Protein AF-A0A0G1SLY5-F1 (afdb_monomer)

Radius of gyration: 28.54 Å; Cα contacts (8 Å, |Δi|>4): 23; chains: 1; bounding box: 78×35×71 Å

pLDDT: mean 77.92, std 11.45, range [50.19, 93.62]

Secondary structure (DSSP, 8-state):
---HHHHHHHHHHHHHHHHHHHHT--HHHHHHHHHHHHHHHHHHHHHHHHHHHHHHHHHHHHHHHTTT-HHHHHHHHHHHHHHHHHHHHHHHHHHHHHHHHHHTT-----TT--PPPPPPPP-

Mean predicted aligned error: 15.25 Å

Sequence (123 aa):
MPKCYKLKFLLILVSGYAPLIVLAQDFSYYAKFLDGLYKVLNPLVAVLIGFALIFFIWQIVRYLGAADNEEQRKEAGKFMLWGLVFIFVMAGVWGLVSLIAGTLGISTGETGRSYPEVPEIPS

Solvent-accessible surface area (backbone atoms only — not comparable to full-atom values): 7256 Å² total; per-residue (Å²): 134,91,61,71,63,61,59,55,53,51,51,54,52,51,66,69,50,45,63,62,57,58,70,69,60,64,58,63,61,55,51,52,52,50,51,56,50,48,67,58,47,53,60,51,52,56,50,51,53,53,53,49,52,55,51,46,54,51,48,51,52,52,32,63,72,21,69,89,37,74,68,51,34,55,54,28,51,53,50,47,53,53,48,51,51,53,53,50,50,58,52,45,52,54,52,50,51,51,52,53,24,59,75,70,72,43,80,75,74,69,86,81,76,79,71,80,82,76,81,82,75,86,129

Structure (mmCIF, N/CA/C/O backbone):
data_AF-A0A0G1SLY5-F1
#
_entry.id   AF-A0A0G1SLY5-F1
#
loop_
_atom_site.group_PDB
_atom_site.id
_atom_site.type_symbol
_atom_site.label_atom_id
_atom_site.label_alt_id
_atom_site.label_comp_id
_atom_site.label_asym_id
_atom_site.label_entity_id
_atom_site.label_seq_id
_atom_site.pdbx_PDB_ins_code
_atom_site.Cartn_x
_atom_site.Cartn_y
_atom_site.Cartn_z
_atom_site.occupancy
_atom_site.B_iso_or_equiv
_atom_site.auth_seq_id
_atom_site.auth_comp_id
_atom_site.auth_asym_id
_atom_site.auth_atom_id
_atom_site.pdbx_PDB_model_num
ATOM 1 N N . MET A 1 1 ? 52.092 22.937 -28.109 1.00 53.59 1 MET A N 1
ATOM 2 C CA . MET A 1 1 ? 51.636 21.838 -28.992 1.00 53.59 1 MET A CA 1
ATOM 3 C C . MET A 1 1 ? 51.742 20.498 -28.245 1.00 53.59 1 MET A C 1
ATOM 5 O O . MET A 1 1 ? 52.801 19.874 -28.284 1.00 53.59 1 MET A O 1
ATOM 9 N N . PRO A 1 2 ? 50.718 20.078 -27.470 1.00 51.81 2 PRO A N 1
ATOM 10 C CA . PRO A 1 2 ? 50.789 18.871 -26.641 1.00 51.81 2 PRO A CA 1
ATOM 11 C C . PRO A 1 2 ? 50.656 17.588 -27.483 1.00 51.81 2 PRO A C 1
ATOM 13 O O . PRO A 1 2 ? 49.575 17.074 -27.729 1.00 51.81 2 PRO A O 1
ATOM 16 N N . LYS A 1 3 ? 51.813 17.111 -27.948 1.00 60.12 3 LYS A N 1
ATOM 17 C CA . LYS A 1 3 ? 52.200 15.726 -28.270 1.00 60.12 3 LYS A CA 1
ATOM 18 C C . LYS A 1 3 ? 51.062 14.700 -28.483 1.00 60.12 3 LYS A C 1
ATOM 20 O O . LYS A 1 3 ? 50.624 14.011 -27.561 1.00 60.12 3 LYS A O 1
ATOM 25 N N . CYS A 1 4 ? 50.734 14.492 -29.761 1.00 57.62 4 CYS A N 1
ATOM 26 C CA . CYS A 1 4 ? 49.745 13.542 -30.290 1.00 57.62 4 CYS A CA 1
ATOM 27 C C . CYS A 1 4 ? 49.974 12.058 -29.925 1.00 57.62 4 CYS A C 1
ATOM 29 O O . CYS A 1 4 ? 49.076 11.240 -30.112 1.00 57.62 4 CYS A O 1
ATOM 31 N N . TYR A 1 5 ? 51.142 11.680 -29.394 1.00 65.56 5 TYR A N 1
ATOM 32 C CA . TYR A 1 5 ? 51.411 10.296 -28.983 1.00 65.56 5 TYR A CA 1
ATOM 33 C C . TYR A 1 5 ? 50.759 9.931 -27.643 1.00 65.56 5 TYR A C 1
ATOM 35 O O . TYR A 1 5 ? 50.353 8.786 -27.470 1.00 65.56 5 TYR A O 1
ATOM 43 N N . LYS A 1 6 ? 50.589 10.889 -26.713 1.00 59.22 6 LYS A N 1
ATOM 44 C CA . LYS A 1 6 ? 49.872 10.640 -25.449 1.00 59.22 6 LYS A CA 1
ATOM 45 C C . LYS A 1 6 ? 48.394 10.340 -25.696 1.00 59.22 6 LYS A C 1
ATOM 47 O O . LYS A 1 6 ? 47.826 9.506 -25.005 1.00 59.22 6 LYS A O 1
ATOM 52 N N . LEU A 1 7 ? 47.801 10.980 -26.705 1.00 66.44 7 LEU A N 1
ATOM 53 C CA . LEU A 1 7 ? 46.401 10.789 -27.078 1.00 66.44 7 LEU A CA 1
ATOM 54 C C . LEU A 1 7 ? 46.169 9.431 -27.762 1.00 66.44 7 LEU A C 1
ATOM 56 O O . LEU A 1 7 ? 45.225 8.727 -27.417 1.00 66.44 7 LEU A O 1
ATOM 60 N N . LYS A 1 8 ? 47.073 9.016 -28.665 1.00 60.97 8 LYS A N 1
ATOM 61 C CA . LYS A 1 8 ? 47.035 7.673 -29.277 1.00 60.97 8 LYS A CA 1
ATOM 62 C C . LYS A 1 8 ? 47.285 6.557 -28.250 1.00 60.97 8 LYS A C 1
ATOM 64 O O . LYS A 1 8 ? 46.626 5.528 -28.308 1.00 60.97 8 LYS A O 1
ATOM 69 N N . PHE A 1 9 ? 48.174 6.775 -27.278 1.00 62.97 9 PHE A N 1
ATOM 70 C CA . PHE A 1 9 ? 48.438 5.828 -26.186 1.00 62.97 9 PHE A CA 1
ATOM 71 C C . PHE A 1 9 ? 47.250 5.695 -25.215 1.00 62.97 9 PHE A C 1
ATOM 73 O O . PHE A 1 9 ? 46.941 4.597 -24.757 1.00 62.97 9 PHE A O 1
ATOM 80 N N . LEU A 1 10 ? 46.535 6.795 -24.953 1.00 63.28 10 LEU A N 1
ATOM 81 C CA . LEU A 1 10 ? 45.337 6.804 -24.109 1.00 63.28 10 LEU A CA 1
ATOM 82 C C . LEU A 1 10 ? 44.145 6.103 -24.787 1.00 63.28 10 LEU A C 1
ATOM 84 O O . LEU A 1 10 ? 43.401 5.394 -24.116 1.00 63.28 10 LEU A O 1
ATOM 88 N N . LEU A 1 11 ? 44.013 6.208 -26.115 1.00 66.88 11 LEU A N 1
ATOM 89 C CA . LEU A 1 11 ? 42.999 5.473 -26.887 1.00 66.88 11 LEU A CA 1
ATOM 90 C C . LEU A 1 11 ? 43.243 3.952 -26.926 1.00 66.88 11 LEU A C 1
ATOM 92 O O . LEU A 1 11 ? 42.287 3.183 -26.859 1.00 66.88 11 LEU A O 1
ATOM 96 N N . ILE A 1 12 ? 44.504 3.508 -26.982 1.00 66.81 12 ILE A N 1
ATOM 97 C CA . ILE A 1 12 ? 44.857 2.074 -26.978 1.00 66.81 12 ILE A CA 1
ATOM 98 C C . ILE A 1 12 ? 44.587 1.435 -25.606 1.00 66.81 12 ILE A C 1
ATOM 100 O O . ILE A 1 12 ? 44.079 0.317 -25.550 1.00 66.81 12 ILE A O 1
ATOM 104 N N . LEU A 1 13 ? 44.842 2.154 -24.503 1.00 65.69 13 LEU A N 1
ATOM 105 C CA . LEU A 1 13 ? 44.466 1.694 -23.159 1.00 65.69 13 LEU A CA 1
ATOM 106 C C . LEU A 1 13 ? 42.944 1.542 -23.038 1.00 65.69 13 LEU A C 1
ATOM 108 O O . LEU A 1 13 ? 42.468 0.486 -22.635 1.00 65.69 13 LEU A O 1
ATOM 112 N N . VAL A 1 14 ? 42.165 2.542 -23.459 1.00 66.56 14 VAL A N 1
ATOM 113 C CA . VAL A 1 14 ? 40.692 2.492 -23.388 1.00 66.56 14 VAL A CA 1
ATOM 114 C C . VAL A 1 14 ? 40.111 1.306 -24.170 1.00 66.56 14 VAL A C 1
ATOM 116 O O . VAL A 1 14 ? 39.218 0.628 -23.666 1.00 66.56 14 VAL A O 1
ATOM 119 N N . SER A 1 15 ? 40.648 0.990 -25.353 1.00 66.56 15 SER A N 1
ATOM 120 C CA . SER A 1 15 ? 40.173 -0.149 -26.154 1.00 66.56 15 SER A CA 1
ATOM 121 C C . SER A 1 15 ? 40.501 -1.515 -25.536 1.00 66.56 15 SE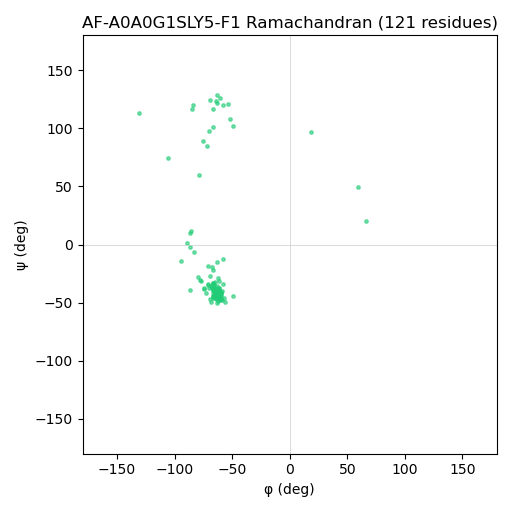R A C 1
ATOM 123 O O . SER A 1 15 ? 39.779 -2.476 -25.788 1.00 66.56 15 SER A O 1
ATOM 125 N N . GLY A 1 16 ? 41.567 -1.613 -24.733 1.00 69.19 16 GLY A N 1
ATOM 126 C CA . GLY A 1 16 ? 41.949 -2.842 -24.029 1.00 69.19 16 GLY A CA 1
ATOM 127 C C . GLY A 1 16 ? 41.141 -3.100 -22.752 1.00 69.19 16 GLY A C 1
ATOM 128 O O . GLY A 1 16 ? 40.926 -4.255 -22.394 1.00 69.19 16 GLY A O 1
ATOM 129 N N . TYR A 1 17 ? 40.648 -2.043 -22.093 1.00 64.00 17 TYR A N 1
ATOM 130 C CA . TYR A 1 17 ? 39.814 -2.143 -20.883 1.00 64.00 17 TYR A CA 1
ATOM 131 C C . TYR A 1 17 ? 38.302 -2.111 -21.161 1.00 64.00 17 TYR A C 1
ATOM 133 O O . TYR A 1 17 ? 37.518 -2.493 -20.292 1.00 64.00 17 TYR A O 1
ATOM 141 N N . ALA A 1 18 ? 37.878 -1.723 -22.368 1.00 66.38 18 ALA A N 1
ATOM 142 C CA . ALA A 1 18 ? 36.485 -1.796 -22.812 1.00 66.38 18 ALA A CA 1
ATOM 143 C C . ALA A 1 18 ? 35.805 -3.166 -22.568 1.00 66.38 18 ALA A C 1
ATOM 145 O O . ALA A 1 18 ? 34.692 -3.166 -22.037 1.00 66.38 18 ALA A O 1
ATOM 146 N N . PRO A 1 19 ? 36.429 -4.332 -22.851 1.00 69.44 19 PRO A N 1
ATOM 147 C CA . PRO A 1 19 ? 35.771 -5.618 -22.614 1.00 69.44 19 PRO A CA 1
ATOM 148 C C . PRO A 1 19 ? 35.532 -5.927 -21.127 1.00 69.44 19 PRO A C 1
ATOM 150 O O . PRO A 1 19 ? 34.628 -6.698 -20.822 1.00 69.44 19 PRO A O 1
ATOM 153 N N . LEU A 1 20 ? 36.270 -5.308 -20.193 1.00 65.75 20 LEU A N 1
ATOM 154 C CA . LEU A 1 20 ? 36.034 -5.477 -18.751 1.00 65.75 20 LEU A CA 1
ATOM 155 C C . LEU A 1 20 ? 34.823 -4.675 -18.259 1.00 65.75 20 LEU A C 1
ATOM 157 O O . LEU A 1 20 ? 34.123 -5.124 -17.356 1.00 65.75 20 LEU A O 1
ATOM 161 N N . ILE A 1 21 ? 34.539 -3.524 -18.874 1.00 64.19 21 ILE A N 1
ATOM 162 C CA . ILE A 1 21 ? 33.320 -2.755 -18.587 1.00 64.19 21 ILE A CA 1
ATOM 163 C C . ILE A 1 21 ? 32.112 -3.457 -19.216 1.00 64.19 21 ILE A C 1
ATOM 165 O O . ILE A 1 21 ? 31.074 -3.536 -18.570 1.00 64.19 21 ILE A O 1
ATOM 169 N N . VAL A 1 22 ? 32.267 -4.039 -20.415 1.00 70.38 22 VAL A N 1
ATOM 170 C CA . VAL A 1 22 ? 31.222 -4.822 -21.102 1.00 70.38 22 VAL A CA 1
ATOM 171 C C . VAL A 1 22 ? 30.866 -6.110 -20.350 1.00 70.38 22 VAL A C 1
ATOM 173 O O . VAL A 1 22 ? 29.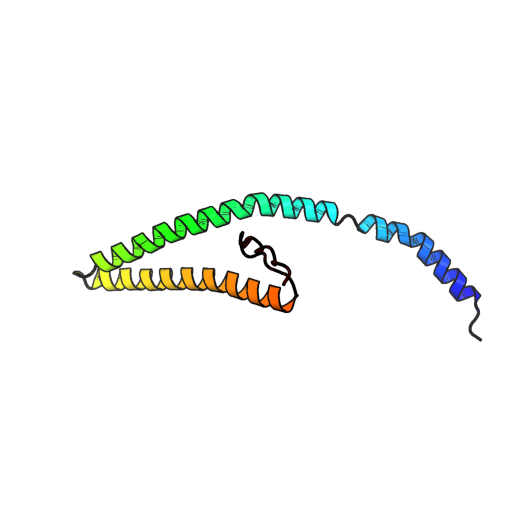691 -6.450 -20.251 1.00 70.38 22 VAL A O 1
ATOM 176 N N . LEU A 1 23 ? 31.839 -6.793 -19.735 1.00 61.66 23 LEU A N 1
ATOM 177 C CA . LEU A 1 23 ? 31.568 -7.976 -18.904 1.00 61.66 23 LEU A CA 1
ATOM 178 C C . LEU A 1 23 ? 30.808 -7.664 -17.601 1.00 61.66 23 LEU A C 1
ATOM 180 O O . LEU A 1 23 ? 30.206 -8.566 -17.027 1.00 61.66 23 LEU A O 1
ATOM 184 N N . ALA A 1 24 ? 30.799 -6.410 -17.138 1.00 55.81 24 ALA A N 1
ATOM 185 C CA . ALA A 1 24 ? 30.001 -5.978 -15.987 1.00 55.81 24 ALA A CA 1
ATOM 186 C C . ALA A 1 24 ? 28.557 -5.573 -16.364 1.00 55.81 24 ALA A C 1
ATOM 188 O O . ALA A 1 24 ? 27.771 -5.224 -15.484 1.00 55.81 24 ALA A O 1
ATOM 189 N N . GLN A 1 25 ? 28.188 -5.609 -17.653 1.00 58.34 25 GLN A N 1
ATOM 190 C CA . GLN A 1 25 ? 26.892 -5.124 -18.150 1.00 58.34 25 GLN A CA 1
ATOM 191 C C . GLN A 1 25 ? 25.753 -6.143 -18.083 1.00 58.34 25 GLN A C 1
ATOM 193 O O . GLN A 1 25 ? 24.692 -5.877 -18.651 1.00 58.34 25 GLN A O 1
ATOM 198 N N . ASP A 1 26 ? 25.901 -7.278 -17.396 1.00 66.06 26 ASP A N 1
ATOM 199 C CA . ASP A 1 26 ? 24.809 -8.254 -17.321 1.00 66.06 26 ASP A CA 1
ATOM 200 C C . ASP A 1 26 ? 23.720 -7.849 -16.302 1.00 66.06 26 ASP A C 1
ATOM 202 O O . ASP A 1 26 ? 23.394 -8.538 -15.336 1.00 66.06 26 ASP A O 1
ATOM 206 N N . PHE A 1 27 ? 23.117 -6.683 -16.546 1.00 66.19 27 PHE A N 1
ATOM 207 C CA . PHE A 1 27 ? 21.894 -6.197 -15.906 1.00 66.19 27 PHE A CA 1
ATOM 208 C C . PHE A 1 27 ? 20.689 -7.099 -16.223 1.00 66.19 27 PHE A C 1
ATOM 210 O O . PHE A 1 27 ? 19.664 -7.014 -15.546 1.00 66.19 27 PHE A O 1
ATOM 217 N N . SER A 1 28 ? 20.802 -7.977 -17.232 1.00 75.19 28 SER A N 1
ATOM 218 C CA . SER A 1 28 ? 19.749 -8.920 -17.618 1.00 75.19 28 SER A CA 1
ATOM 219 C C . SER A 1 28 ? 19.473 -9.930 -16.508 1.00 75.19 28 SER A C 1
ATOM 221 O O . SER A 1 28 ? 18.313 -10.235 -16.235 1.00 75.19 28 SER A O 1
ATOM 223 N N . TYR A 1 29 ? 20.512 -10.416 -15.822 1.00 78.81 29 TYR A N 1
ATOM 224 C CA . TYR A 1 29 ? 20.338 -11.362 -14.720 1.00 78.81 29 TYR A CA 1
ATOM 225 C C . TYR A 1 29 ? 19.595 -10.734 -13.530 1.00 78.81 29 TYR A C 1
ATOM 227 O O . TYR A 1 29 ? 18.657 -11.326 -12.994 1.00 78.81 29 TYR A O 1
ATOM 235 N N . TYR A 1 30 ? 19.945 -9.497 -13.167 1.00 79.00 30 TYR A N 1
ATOM 236 C CA . TYR A 1 30 ? 19.259 -8.757 -12.106 1.00 79.00 30 TYR A CA 1
ATOM 237 C C . TYR A 1 30 ? 17.814 -8.409 -12.489 1.00 79.00 30 TYR A C 1
ATOM 239 O O . TYR A 1 30 ? 16.900 -8.602 -11.690 1.00 79.00 30 TYR A O 1
ATOM 247 N N . ALA A 1 31 ? 17.580 -7.985 -13.735 1.00 82.50 31 ALA A N 1
ATOM 248 C CA . ALA A 1 31 ? 16.237 -7.720 -14.243 1.00 82.50 31 ALA A CA 1
ATOM 249 C C . ALA A 1 31 ? 15.352 -8.978 -14.232 1.00 82.50 31 ALA A C 1
ATOM 251 O O . ALA A 1 31 ? 14.194 -8.902 -13.835 1.00 82.50 31 ALA A O 1
ATOM 252 N N . LYS A 1 32 ? 15.895 -10.150 -14.593 1.00 81.94 32 LYS A N 1
ATOM 253 C CA . LYS A 1 32 ? 15.171 -11.434 -14.524 1.00 81.94 32 LYS A CA 1
ATOM 254 C C . LYS A 1 32 ? 14.858 -11.854 -13.090 1.00 81.94 32 LYS A C 1
ATOM 256 O O . LYS A 1 32 ? 13.780 -12.385 -12.836 1.00 81.94 32 LYS A O 1
ATOM 261 N N . PHE A 1 33 ? 15.770 -11.603 -12.153 1.00 83.50 33 PHE A N 1
ATOM 262 C CA . PHE A 1 33 ? 15.527 -11.856 -10.734 1.00 83.50 33 PHE A CA 1
ATOM 263 C C . PHE A 1 33 ? 14.423 -10.944 -10.176 1.00 83.50 33 PHE A C 1
ATOM 265 O O . PHE A 1 33 ? 13.509 -11.423 -9.506 1.00 83.50 33 PHE A O 1
ATOM 272 N N . LEU A 1 34 ? 14.462 -9.648 -10.503 1.00 85.50 34 LEU A N 1
ATOM 273 C CA . LEU A 1 34 ? 13.427 -8.690 -10.108 1.00 85.50 34 LEU A CA 1
ATOM 274 C C . LEU A 1 34 ? 12.071 -8.982 -10.754 1.00 85.50 34 LEU A C 1
ATOM 276 O O . LEU A 1 34 ? 11.055 -8.877 -10.077 1.00 85.50 34 LEU A O 1
ATOM 280 N N . ASP A 1 35 ? 12.039 -9.382 -12.024 1.00 85.75 35 ASP A N 1
ATOM 281 C CA . ASP A 1 35 ? 10.811 -9.793 -12.711 1.00 85.75 35 ASP A CA 1
ATOM 282 C C . ASP A 1 35 ? 10.212 -11.061 -12.079 1.00 85.75 35 ASP A C 1
ATOM 284 O O . ASP A 1 35 ? 9.007 -11.131 -11.830 1.00 85.75 35 ASP A O 1
ATOM 288 N N . GLY A 1 36 ? 11.057 -12.034 -11.724 1.00 83.81 36 GLY A N 1
ATOM 289 C CA . GLY A 1 36 ? 10.642 -13.214 -10.964 1.00 83.81 36 GLY A CA 1
ATOM 290 C C . GLY A 1 36 ? 10.046 -12.850 -9.602 1.00 83.81 36 GLY A C 1
ATOM 291 O O . GLY A 1 36 ? 8.984 -13.356 -9.239 1.00 83.81 36 GLY A O 1
ATOM 292 N N . LEU A 1 37 ? 10.679 -11.925 -8.874 1.00 84.88 37 LEU A N 1
ATOM 293 C CA . LEU A 1 37 ? 10.174 -11.433 -7.593 1.00 84.88 37 LEU A CA 1
ATOM 294 C C . LEU A 1 37 ? 8.851 -10.674 -7.761 1.00 84.88 37 LEU A C 1
ATOM 296 O O . LEU A 1 37 ? 7.893 -10.931 -7.035 1.00 84.88 37 LEU A O 1
ATOM 300 N N . TYR A 1 38 ? 8.768 -9.781 -8.745 1.00 84.69 38 TYR A N 1
ATOM 301 C CA . TYR A 1 38 ? 7.571 -8.997 -9.035 1.00 84.69 38 TYR A CA 1
ATOM 302 C C . TYR A 1 38 ? 6.371 -9.894 -9.360 1.00 84.69 38 TYR A C 1
ATOM 304 O O . TYR A 1 38 ? 5.279 -9.674 -8.838 1.00 84.69 38 TYR A O 1
ATOM 312 N N . LYS A 1 39 ? 6.574 -10.963 -10.137 1.00 84.25 39 LYS A N 1
ATOM 313 C CA . LYS A 1 39 ? 5.526 -11.941 -10.473 1.00 84.25 39 LYS A CA 1
ATOM 314 C C . LYS A 1 39 ? 4.968 -12.687 -9.262 1.00 84.25 39 LYS A C 1
ATOM 316 O O . LYS A 1 39 ? 3.802 -13.072 -9.288 1.00 84.25 39 LYS A O 1
ATOM 321 N N . VAL A 1 40 ? 5.763 -12.876 -8.209 1.00 85.00 40 VAL A N 1
ATOM 322 C CA . VAL A 1 40 ? 5.320 -13.518 -6.959 1.00 85.00 40 VAL A CA 1
ATOM 323 C C . VAL A 1 40 ? 4.688 -12.505 -6.002 1.00 85.00 40 VAL A C 1
ATOM 325 O O . VAL A 1 40 ? 3.680 -12.802 -5.364 1.00 85.00 40 VAL A O 1
ATOM 328 N N . LEU A 1 41 ? 5.239 -11.292 -5.915 1.00 86.06 41 LEU A N 1
ATOM 329 C CA . LEU A 1 41 ? 4.746 -10.254 -5.005 1.00 86.06 41 LEU A CA 1
ATOM 330 C C . LEU A 1 41 ? 3.441 -9.613 -5.484 1.00 86.06 41 LEU A C 1
ATOM 332 O O . LEU A 1 41 ? 2.574 -9.335 -4.662 1.00 86.06 41 LEU A O 1
ATOM 336 N N . ASN A 1 42 ? 3.273 -9.389 -6.788 1.00 85.25 42 ASN A N 1
ATOM 337 C CA . ASN A 1 42 ? 2.084 -8.733 -7.334 1.00 85.25 42 ASN A CA 1
ATOM 338 C C . ASN A 1 42 ? 0.757 -9.434 -6.951 1.00 85.25 42 ASN A C 1
ATOM 340 O O . ASN A 1 42 ? -0.134 -8.766 -6.419 1.00 85.25 42 ASN A O 1
ATOM 344 N N . PRO A 1 43 ? 0.599 -10.767 -7.115 1.00 87.38 43 PRO A N 1
ATOM 345 C CA . PRO A 1 43 ? -0.617 -11.447 -6.668 1.00 87.38 43 PRO A CA 1
ATOM 346 C C . PRO A 1 43 ? -0.762 -11.436 -5.142 1.00 87.38 43 PRO A C 1
ATOM 348 O O . PRO A 1 43 ? -1.879 -11.332 -4.642 1.00 87.38 43 PRO A O 1
ATOM 351 N N . LEU A 1 44 ? 0.342 -11.488 -4.390 1.00 88.19 44 LEU A N 1
ATOM 352 C CA . LEU A 1 44 ? 0.300 -11.431 -2.930 1.00 88.19 44 LEU A CA 1
ATOM 353 C C . LEU A 1 44 ? -0.249 -10.085 -2.434 1.00 88.19 44 LEU A C 1
ATOM 355 O O . LEU A 1 44 ? -1.102 -10.063 -1.549 1.00 88.19 44 LEU A O 1
ATOM 359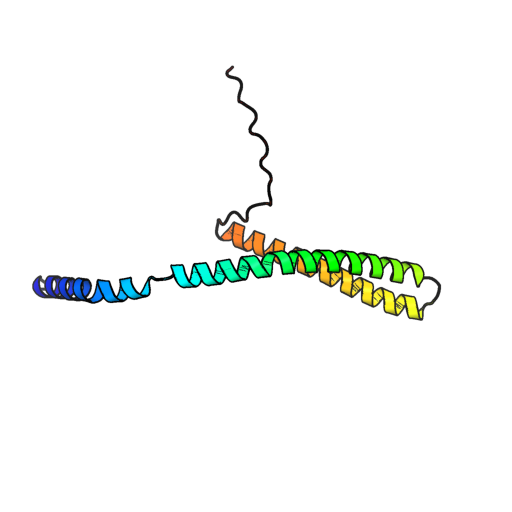 N N . VAL A 1 45 ? 0.185 -8.975 -3.036 1.00 87.44 45 VAL A N 1
ATOM 360 C CA . VAL A 1 45 ? -0.336 -7.632 -2.737 1.00 87.44 45 VAL A CA 1
ATOM 361 C C . VAL A 1 45 ? -1.822 -7.537 -3.086 1.00 87.44 45 VAL A C 1
ATOM 363 O O . VAL A 1 45 ? -2.606 -7.057 -2.268 1.00 87.44 45 VAL A O 1
ATOM 366 N N . ALA A 1 46 ? -2.236 -8.045 -4.251 1.00 84.12 46 ALA A N 1
ATOM 367 C CA . ALA A 1 46 ? -3.642 -8.050 -4.657 1.00 84.12 46 ALA A CA 1
ATOM 368 C C . ALA A 1 46 ? -4.532 -8.831 -3.670 1.00 84.12 46 ALA A C 1
ATOM 370 O O . ALA A 1 46 ? -5.603 -8.358 -3.284 1.00 84.12 46 ALA A O 1
ATOM 371 N N . VAL A 1 47 ? -4.066 -9.991 -3.199 1.00 90.56 47 VAL A N 1
ATOM 372 C CA . VAL A 1 47 ? -4.760 -10.782 -2.172 1.00 90.56 47 VAL A CA 1
ATOM 373 C C . VAL A 1 47 ? -4.830 -10.022 -0.845 1.00 90.56 47 VAL A C 1
ATOM 375 O O . VAL A 1 47 ? -5.891 -9.987 -0.221 1.00 90.56 47 VAL A O 1
ATOM 378 N N . LEU A 1 48 ? -3.743 -9.366 -0.428 1.00 87.75 48 LEU A N 1
ATOM 379 C CA . LEU A 1 48 ? -3.700 -8.593 0.815 1.00 87.75 48 LEU A CA 1
ATOM 380 C C . LEU A 1 48 ? -4.698 -7.425 0.805 1.00 87.75 48 LEU A C 1
ATOM 382 O O . LEU A 1 48 ? -5.372 -7.183 1.804 1.00 87.75 48 LEU A O 1
ATOM 386 N N . ILE A 1 49 ? -4.838 -6.743 -0.335 1.00 86.19 49 ILE A N 1
ATOM 387 C CA . ILE A 1 49 ? -5.836 -5.683 -0.531 1.00 86.19 49 ILE A CA 1
ATOM 388 C C . ILE A 1 49 ? -7.258 -6.258 -0.441 1.00 86.19 49 ILE A C 1
ATOM 390 O O . ILE A 1 49 ? -8.115 -5.671 0.222 1.00 86.19 49 ILE A O 1
ATOM 394 N N . GLY A 1 50 ? -7.507 -7.427 -1.039 1.00 88.19 50 GLY A N 1
ATOM 395 C CA . GLY A 1 50 ? -8.792 -8.125 -0.925 1.00 88.19 50 GLY A CA 1
ATOM 396 C C . GLY A 1 50 ? -9.157 -8.461 0.525 1.00 88.19 50 GLY A C 1
ATOM 397 O O . GLY A 1 50 ? -10.257 -8.143 0.980 1.00 88.19 50 GLY A O 1
ATOM 398 N N . PHE A 1 51 ? -8.218 -9.027 1.288 1.00 89.25 51 PHE A N 1
ATOM 399 C CA . PHE A 1 51 ? -8.412 -9.286 2.718 1.00 89.25 51 PHE A CA 1
ATOM 400 C C . PHE A 1 51 ? -8.632 -8.002 3.521 1.00 89.25 51 PHE A C 1
ATOM 402 O O . PHE A 1 51 ? -9.506 -7.964 4.388 1.00 89.25 51 PHE A O 1
ATOM 409 N N . ALA A 1 52 ? -7.885 -6.941 3.221 1.00 85.12 52 ALA A N 1
ATOM 410 C CA . ALA A 1 52 ? -8.031 -5.664 3.904 1.00 85.12 52 ALA A CA 1
ATOM 411 C C . ALA A 1 52 ? -9.424 -5.049 3.716 1.00 85.12 52 ALA A C 1
ATOM 413 O O . ALA A 1 52 ? -9.987 -4.532 4.678 1.00 85.12 52 ALA A O 1
ATOM 414 N N . LEU A 1 53 ? -10.016 -5.151 2.520 1.00 86.75 53 LEU A N 1
ATOM 415 C CA . LEU A 1 53 ? -11.382 -4.683 2.259 1.00 86.75 53 LEU A CA 1
ATOM 416 C C . LEU A 1 53 ? -12.422 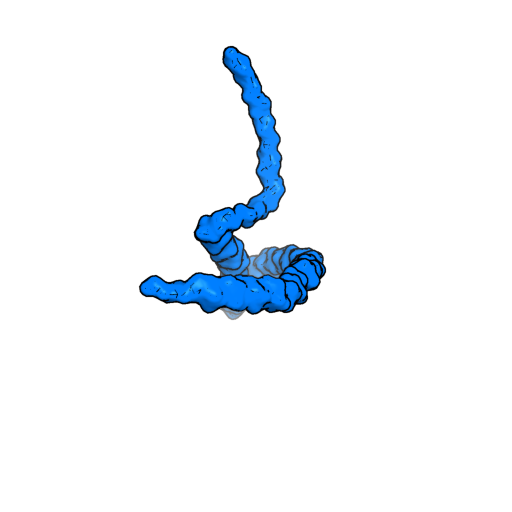-5.443 3.092 1.00 86.75 53 LEU A C 1
ATOM 418 O O . LEU A 1 53 ? -13.311 -4.828 3.681 1.00 86.75 53 LEU A O 1
ATOM 422 N N . ILE A 1 54 ? -12.288 -6.768 3.194 1.00 91.50 54 ILE A N 1
ATOM 423 C CA . ILE A 1 54 ? -13.183 -7.602 4.011 1.00 91.50 54 ILE A CA 1
ATOM 424 C C . ILE A 1 54 ? -13.075 -7.203 5.488 1.00 91.50 54 ILE A C 1
ATOM 426 O O . ILE A 1 54 ? -14.090 -6.979 6.152 1.00 91.50 54 ILE A O 1
ATOM 430 N N . PHE A 1 55 ? -11.848 -7.058 5.995 1.00 87.00 55 PHE A N 1
ATOM 431 C CA . PHE A 1 55 ? -11.611 -6.605 7.364 1.00 87.00 55 PHE A CA 1
ATOM 432 C C . PHE A 1 55 ? -12.160 -5.198 7.606 1.00 87.00 55 PHE A C 1
ATOM 434 O O . PHE A 1 55 ? -12.781 -4.965 8.640 1.00 87.00 55 PHE A O 1
ATOM 441 N N . PHE A 1 56 ? -11.986 -4.277 6.660 1.00 85.25 56 PHE A N 1
ATOM 442 C CA . PHE A 1 56 ? -12.490 -2.911 6.761 1.00 85.25 56 PHE A CA 1
ATOM 443 C C . PHE A 1 56 ? -14.015 -2.876 6.921 1.00 85.25 56 PHE A C 1
ATOM 445 O O . PHE A 1 56 ? -14.524 -2.234 7.840 1.00 85.25 56 PHE A O 1
ATOM 452 N N . ILE A 1 57 ? -14.746 -3.633 6.096 1.00 89.31 57 ILE A N 1
ATOM 453 C CA . ILE A 1 57 ? -16.210 -3.739 6.198 1.00 89.31 57 ILE A CA 1
ATOM 454 C C . ILE A 1 57 ? -16.612 -4.348 7.547 1.00 89.31 57 ILE A C 1
ATOM 456 O O . ILE A 1 57 ? -17.512 -3.837 8.216 1.00 89.31 57 ILE A O 1
ATOM 460 N N . TRP A 1 58 ? -15.921 -5.399 7.994 1.00 86.38 58 TRP A N 1
ATOM 461 C CA . TRP A 1 58 ? -16.208 -6.029 9.283 1.00 86.38 58 TRP A CA 1
ATOM 462 C C . TRP A 1 58 ? -15.999 -5.074 10.470 1.00 86.38 58 TRP A C 1
ATOM 464 O O . TRP A 1 58 ? -16.819 -5.048 11.391 1.00 86.38 58 TRP A O 1
ATOM 474 N N . GLN A 1 59 ? -14.960 -4.234 10.432 1.00 84.88 59 GLN A N 1
ATOM 475 C CA . GLN A 1 59 ? -14.724 -3.219 11.465 1.00 84.88 59 GLN A CA 1
ATOM 476 C C . GLN A 1 59 ? -15.836 -2.163 11.514 1.00 84.88 59 GLN A C 1
ATOM 478 O O . GLN A 1 59 ? -16.239 -1.759 12.606 1.00 84.88 59 GLN A O 1
ATOM 483 N N . ILE A 1 60 ? -16.384 -1.754 10.364 1.00 84.50 60 ILE A N 1
ATOM 484 C CA . ILE A 1 60 ? -17.518 -0.817 10.317 1.00 84.50 60 ILE A CA 1
ATOM 485 C C . ILE A 1 60 ? -18.756 -1.442 10.962 1.00 84.50 60 ILE A C 1
ATOM 487 O O . ILE A 1 60 ? -19.396 -0.812 11.801 1.00 84.50 60 ILE A O 1
ATOM 491 N N . VAL A 1 61 ? -19.076 -2.693 10.620 1.00 87.44 61 VAL A N 1
ATOM 492 C CA . VAL A 1 61 ? -20.232 -3.395 11.199 1.00 87.44 61 VAL A CA 1
ATOM 493 C C . VAL A 1 61 ? -20.080 -3.542 12.714 1.00 87.44 61 VAL A C 1
ATOM 495 O O . VAL A 1 61 ? -21.030 -3.285 13.452 1.00 87.44 61 VAL A O 1
ATOM 498 N N . ARG A 1 62 ? -18.877 -3.879 13.197 1.00 83.94 62 ARG A N 1
ATOM 499 C CA . ARG A 1 62 ? -18.579 -3.952 14.635 1.00 83.94 62 ARG A CA 1
ATOM 500 C C . ARG A 1 62 ? -18.763 -2.601 15.334 1.00 83.94 62 ARG A C 1
ATOM 502 O O . ARG A 1 62 ? -19.249 -2.573 16.459 1.00 83.94 62 ARG A O 1
ATOM 509 N N . TYR A 1 63 ? -18.409 -1.492 14.683 1.00 83.56 63 TYR A N 1
ATOM 510 C CA . TYR A 1 63 ? -18.637 -0.149 15.222 1.00 83.56 63 TYR A CA 1
ATOM 511 C C . TYR A 1 63 ? -20.120 0.201 15.328 1.00 83.56 63 TYR A C 1
ATOM 513 O O . TYR A 1 63 ? -20.553 0.708 16.361 1.00 83.56 63 TYR A O 1
ATOM 521 N N . LEU A 1 64 ? -20.904 -0.112 14.295 1.0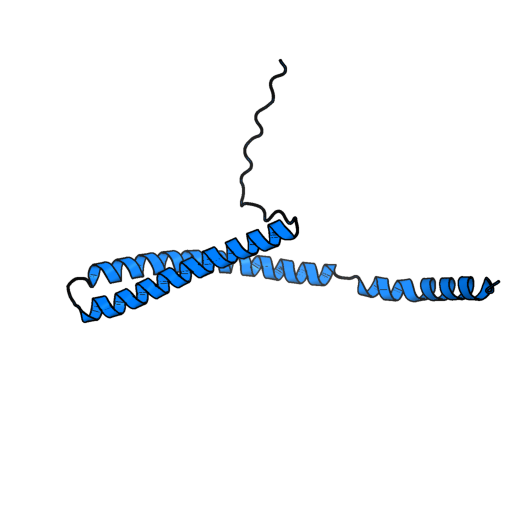0 83.50 64 LEU A N 1
ATOM 522 C CA . LEU A 1 64 ? -22.344 0.144 14.294 1.00 83.50 64 LEU A CA 1
ATOM 523 C C . LEU A 1 64 ? -23.085 -0.720 15.324 1.00 83.50 64 LEU A C 1
ATOM 525 O O . LEU A 1 64 ? -23.980 -0.227 16.002 1.00 83.50 64 LEU A O 1
ATOM 529 N N . GLY A 1 65 ? -22.686 -1.985 15.488 1.00 83.50 65 GLY A N 1
ATOM 530 C CA . GLY A 1 65 ? -23.267 -2.889 16.487 1.00 83.50 65 GLY A CA 1
ATOM 531 C C . GLY A 1 65 ? -22.905 -2.548 17.938 1.00 83.50 65 GLY A C 1
ATOM 532 O O . GLY A 1 65 ? -23.597 -2.977 18.854 1.00 83.50 65 GLY A O 1
ATOM 533 N N . ALA A 1 66 ? -21.855 -1.755 18.163 1.00 81.38 66 ALA A N 1
ATOM 534 C CA . ALA A 1 66 ? -21.411 -1.328 19.491 1.00 81.38 66 ALA A CA 1
ATOM 535 C C . ALA A 1 66 ? -22.127 -0.061 20.008 1.00 81.38 66 ALA A C 1
ATOM 537 O O . ALA A 1 66 ? -21.707 0.511 21.015 1.00 81.38 66 ALA A O 1
ATOM 538 N N . ALA A 1 67 ? -23.184 0.404 19.329 1.00 68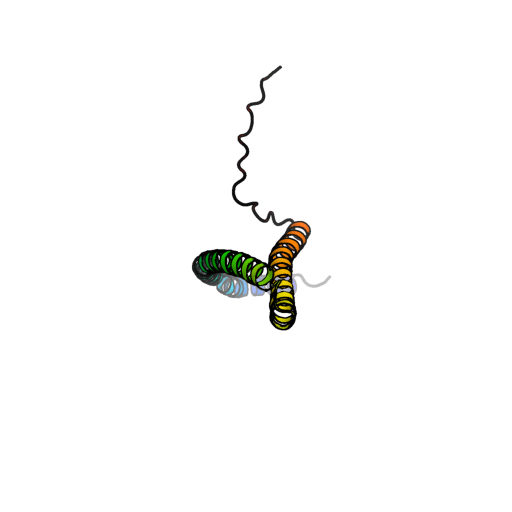.88 67 ALA A N 1
ATOM 539 C CA . ALA A 1 67 ? -23.864 1.664 19.639 1.00 68.88 67 ALA A CA 1
ATOM 540 C C . ALA A 1 67 ? -24.482 1.718 21.051 1.00 68.88 67 ALA A C 1
ATOM 542 O O . ALA A 1 67 ? -24.483 2.788 21.657 1.00 68.88 67 ALA A O 1
ATOM 543 N N . ASP A 1 68 ? -24.935 0.581 21.589 1.00 77.81 68 ASP A N 1
ATOM 544 C CA . ASP A 1 68 ? -25.620 0.496 22.890 1.00 77.81 68 ASP A CA 1
ATOM 545 C C . ASP A 1 68 ? -24.679 0.426 24.108 1.00 77.81 68 ASP A C 1
ATOM 547 O O . ASP A 1 68 ? -25.141 0.472 25.247 1.00 77.81 68 ASP A O 1
ATOM 551 N N . ASN A 1 69 ? -23.358 0.321 23.913 1.00 80.75 69 ASN A N 1
ATOM 552 C CA . ASN A 1 69 ? -22.398 0.205 25.015 1.00 80.75 69 ASN A CA 1
ATOM 553 C C . ASN A 1 69 ? -21.238 1.201 24.847 1.00 80.75 69 ASN A C 1
ATOM 555 O O . ASN A 1 69 ? -20.424 1.084 23.930 1.00 80.75 69 ASN A O 1
ATOM 559 N N . GLU A 1 70 ? -21.143 2.189 25.745 1.00 77.38 70 GLU A N 1
ATOM 560 C CA . GLU A 1 70 ? -20.156 3.275 25.658 1.00 77.38 70 GLU A CA 1
ATOM 561 C C . GLU A 1 70 ? -18.696 2.793 25.630 1.00 77.38 70 GLU A C 1
ATOM 563 O O . GLU A 1 70 ? -17.864 3.404 24.948 1.00 77.38 70 GLU A O 1
ATOM 568 N N . GLU A 1 71 ? -18.374 1.698 26.327 1.00 80.06 71 GLU A N 1
ATOM 569 C CA . GLU A 1 71 ? -17.029 1.112 26.310 1.00 80.06 71 GLU A CA 1
ATOM 570 C C . GLU A 1 71 ? -16.712 0.497 24.947 1.00 80.06 71 GLU A C 1
ATOM 572 O O . GLU A 1 71 ? -15.675 0.804 24.349 1.00 80.06 71 GLU A O 1
ATOM 577 N N . GLN A 1 72 ? -17.642 -0.291 24.404 1.00 78.62 72 GLN A N 1
ATOM 578 C CA . GLN A 1 72 ? -17.473 -0.916 23.092 1.00 78.62 72 GLN A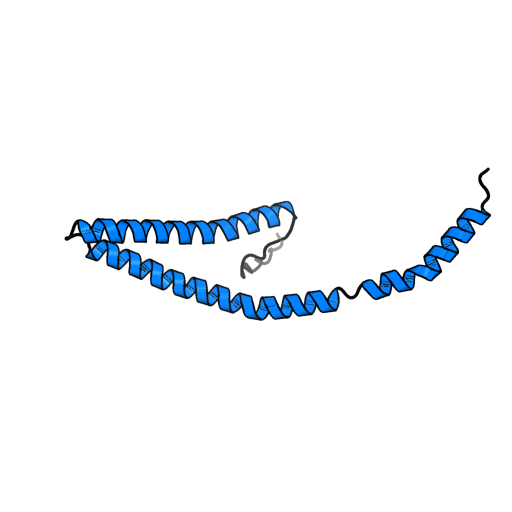 CA 1
ATOM 579 C C . GLN A 1 72 ? -17.446 0.126 21.970 1.00 78.62 72 GLN A C 1
ATOM 581 O O . GLN A 1 72 ? -16.686 -0.022 21.014 1.00 78.62 72 GLN A O 1
ATOM 586 N N . ARG A 1 73 ? -18.195 1.227 22.105 1.00 79.00 73 ARG A N 1
ATOM 587 C CA . ARG A 1 73 ? -18.171 2.347 21.156 1.00 79.00 73 ARG A CA 1
ATOM 588 C C . ARG A 1 73 ? -16.816 3.053 21.137 1.00 79.00 73 ARG A C 1
ATOM 590 O O . ARG A 1 73 ? -16.315 3.393 20.064 1.00 79.00 73 ARG A O 1
ATOM 597 N N . LYS A 1 74 ? -16.198 3.271 22.305 1.00 81.19 74 LYS A N 1
ATOM 598 C CA . LYS A 1 74 ? -14.841 3.841 22.396 1.00 81.19 74 LYS A CA 1
ATOM 599 C C . LYS A 1 74 ? -13.807 2.924 21.758 1.00 81.19 74 LYS A C 1
ATOM 601 O O . LYS A 1 74 ? -12.919 3.406 21.059 1.00 81.19 74 LYS A O 1
ATOM 606 N N . GLU A 1 75 ? -13.905 1.623 22.000 1.00 81.12 75 GLU A N 1
ATOM 607 C CA . GLU A 1 75 ? -12.972 0.649 21.441 1.00 81.12 75 GLU A CA 1
ATOM 608 C C . GLU A 1 75 ? -13.137 0.523 19.921 1.00 81.12 75 GLU A C 1
ATOM 610 O O . GLU A 1 75 ? -12.172 0.676 19.174 1.00 81.12 75 GLU A O 1
ATOM 615 N N . ALA A 1 76 ? -14.368 0.356 19.441 1.00 80.19 76 ALA A N 1
ATOM 616 C CA . ALA A 1 76 ? -14.655 0.271 18.017 1.00 80.19 76 ALA A CA 1
ATOM 617 C C . ALA A 1 76 ? -14.334 1.583 17.275 1.00 80.19 76 ALA A C 1
ATOM 619 O O . ALA A 1 76 ? -13.883 1.549 16.132 1.00 80.19 76 ALA A O 1
ATOM 620 N N . GLY A 1 77 ? -14.489 2.743 17.925 1.00 82.31 77 GLY A N 1
ATOM 621 C CA . GLY A 1 77 ? -14.087 4.035 17.361 1.00 82.31 77 GLY A CA 1
ATOM 622 C C . GLY A 1 77 ? -12.580 4.131 17.106 1.00 82.31 77 GLY A C 1
ATOM 623 O O . GLY A 1 77 ? -12.157 4.679 16.088 1.00 82.31 77 GLY A O 1
ATOM 624 N N . LYS A 1 78 ? -11.755 3.529 17.976 1.00 85.81 78 LYS A N 1
ATOM 625 C CA . LYS A 1 78 ? -10.303 3.417 17.746 1.00 85.81 78 LYS A CA 1
ATOM 626 C C . LYS A 1 78 ? -9.997 2.526 16.543 1.00 85.81 78 LYS A C 1
ATOM 628 O O . LYS A 1 78 ? -9.121 2.863 15.749 1.00 85.81 78 LYS A O 1
ATOM 633 N N . PHE A 1 79 ? -10.725 1.422 16.382 1.00 84.06 79 PHE A N 1
ATOM 634 C CA . PHE A 1 79 ? -10.569 0.539 15.224 1.00 84.06 79 PHE A CA 1
ATOM 635 C C . PHE A 1 79 ? -11.009 1.197 13.908 1.00 84.06 79 PHE A C 1
ATOM 637 O O . PHE A 1 79 ? -10.357 0.997 12.885 1.00 84.06 79 PHE A O 1
ATOM 644 N N . MET A 1 80 ? -12.036 2.052 13.929 1.00 85.25 80 MET A N 1
ATOM 645 C CA . MET A 1 80 ? -12.414 2.879 12.775 1.00 85.25 80 MET A CA 1
ATOM 646 C C . MET A 1 80 ? -11.284 3.820 12.340 1.00 85.25 80 MET A C 1
ATOM 648 O O . MET A 1 80 ? -10.987 3.924 11.151 1.00 85.25 80 MET A O 1
ATOM 652 N N . LEU A 1 81 ? -10.620 4.465 13.303 1.00 89.00 81 LEU A N 1
ATOM 653 C CA . LEU A 1 81 ? -9.454 5.314 13.051 1.00 89.00 81 LEU A CA 1
ATOM 654 C C . LEU A 1 81 ? -8.308 4.524 12.407 1.00 89.00 81 LEU A C 1
ATOM 656 O O . LEU A 1 81 ? -7.723 4.981 11.429 1.00 89.00 81 LEU A O 1
ATOM 660 N N . TRP A 1 82 ? -8.037 3.310 12.890 1.00 87.94 82 TRP A N 1
ATOM 661 C CA . TRP A 1 82 ? -7.063 2.407 12.269 1.00 87.94 82 TRP A CA 1
ATOM 662 C C . TRP A 1 82 ? -7.449 1.997 10.842 1.00 87.94 82 TRP A C 1
ATOM 664 O O . TRP A 1 82 ? -6.588 1.958 9.963 1.00 87.94 82 TRP A O 1
ATOM 674 N N . GLY A 1 83 ? -8.736 1.749 10.584 1.00 86.50 83 GLY A N 1
ATOM 675 C CA . GLY A 1 83 ? -9.244 1.485 9.236 1.00 86.50 83 GLY A CA 1
ATOM 676 C C . GLY A 1 83 ? -9.040 2.671 8.289 1.00 86.50 83 GLY A C 1
ATOM 677 O O . GLY A 1 83 ? -8.586 2.491 7.160 1.00 86.50 83 GLY A O 1
ATOM 678 N N . LEU A 1 84 ? -9.304 3.894 8.758 1.00 88.94 84 LEU A N 1
ATOM 679 C CA . LEU A 1 84 ? -9.075 5.114 7.981 1.00 88.94 84 LEU A CA 1
ATOM 680 C C . LEU A 1 84 ? -7.590 5.309 7.646 1.00 88.94 84 LEU A C 1
ATOM 682 O O . LEU A 1 84 ? -7.257 5.633 6.506 1.00 88.94 84 LEU A O 1
ATOM 686 N N . VAL A 1 85 ? -6.697 5.064 8.609 1.00 91.62 85 VAL A N 1
ATOM 687 C CA . VAL A 1 85 ? -5.243 5.114 8.388 1.00 91.62 85 VA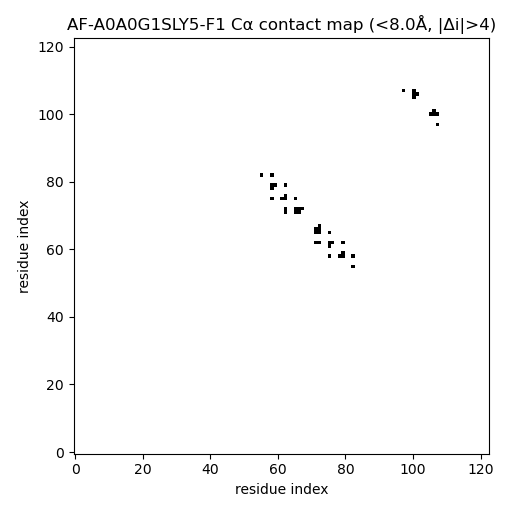L A CA 1
ATOM 688 C C . VAL A 1 85 ? -4.821 4.106 7.318 1.00 91.62 85 VAL A C 1
ATOM 690 O O . VAL A 1 85 ? -4.022 4.444 6.447 1.00 91.62 85 VAL A O 1
ATOM 693 N N . PHE A 1 86 ? -5.388 2.898 7.322 1.00 86.38 86 PHE A N 1
ATOM 694 C CA . PHE A 1 86 ? -5.078 1.883 6.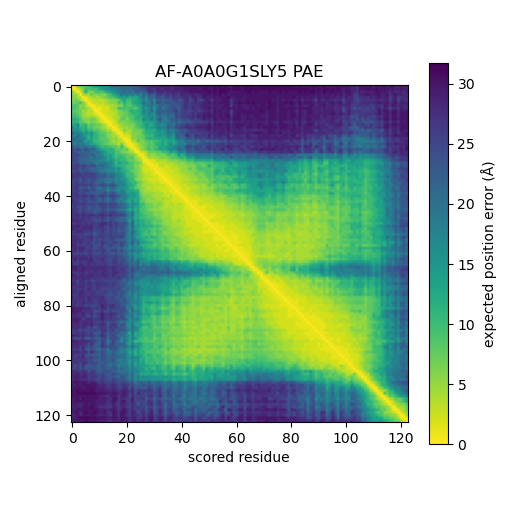315 1.00 86.38 86 PHE A CA 1
ATOM 695 C C . PHE A 1 86 ? -5.435 2.345 4.893 1.00 86.38 86 PHE A C 1
ATOM 697 O O . PHE A 1 86 ? -4.609 2.254 3.983 1.00 86.38 86 PHE A O 1
ATOM 704 N N . ILE A 1 87 ? -6.641 2.893 4.703 1.00 88.38 87 ILE A N 1
ATOM 705 C CA . ILE A 1 87 ? -7.080 3.433 3.406 1.00 88.38 87 ILE A CA 1
ATOM 706 C C . ILE A 1 87 ? -6.211 4.620 2.982 1.00 88.38 87 ILE A C 1
ATOM 708 O O . ILE A 1 87 ? -5.818 4.707 1.819 1.00 88.38 87 ILE A O 1
ATOM 712 N N . PHE A 1 88 ? -5.862 5.502 3.921 1.00 92.31 88 PHE A N 1
ATOM 713 C CA . PHE A 1 88 ? -4.984 6.636 3.653 1.00 92.31 88 PHE A CA 1
ATOM 714 C C . PHE A 1 88 ? -3.599 6.194 3.166 1.00 92.31 88 PHE A C 1
ATOM 716 O O . PHE A 1 88 ? -3.095 6.751 2.197 1.00 92.31 88 PHE A O 1
ATOM 723 N N . VAL A 1 89 ? -3.000 5.165 3.775 1.00 91.88 89 VAL A N 1
ATOM 724 C CA . VAL A 1 89 ? -1.707 4.618 3.327 1.00 91.88 89 VAL A CA 1
ATOM 725 C C . VAL A 1 89 ? -1.823 4.005 1.934 1.00 91.88 89 VAL A C 1
ATOM 727 O O . VAL A 1 89 ? -0.981 4.284 1.084 1.00 91.88 89 VAL A O 1
ATOM 730 N N . MET A 1 90 ? -2.870 3.220 1.663 1.00 85.75 90 MET A N 1
ATOM 731 C CA . MET A 1 90 ? -3.074 2.619 0.338 1.00 85.75 90 MET A CA 1
ATOM 732 C C . MET A 1 90 ? -3.228 3.685 -0.752 1.00 85.75 90 MET A C 1
ATOM 734 O O . MET A 1 90 ? -2.551 3.619 -1.776 1.00 85.75 90 MET A O 1
ATOM 738 N N . ALA A 1 91 ? -4.056 4.706 -0.513 1.00 89.00 91 ALA A N 1
ATOM 739 C CA . ALA A 1 91 ? -4.199 5.841 -1.421 1.00 89.00 91 ALA A CA 1
ATOM 740 C C . ALA A 1 91 ? -2.895 6.651 -1.541 1.00 89.00 91 ALA A C 1
ATOM 742 O O . ALA A 1 91 ? -2.529 7.077 -2.634 1.00 89.00 91 ALA A O 1
ATOM 743 N N . GLY A 1 92 ? -2.170 6.822 -0.433 1.00 93.62 92 GLY A N 1
ATOM 744 C CA . GLY A 1 92 ? -0.904 7.544 -0.371 1.00 93.62 92 GLY A CA 1
ATOM 745 C C . GLY A 1 92 ? 0.208 6.881 -1.179 1.00 93.62 92 GLY A C 1
ATOM 746 O O . GLY A 1 92 ? 0.940 7.579 -1.873 1.00 93.62 92 GLY A O 1
ATOM 747 N N . VAL A 1 93 ? 0.313 5.548 -1.159 1.00 91.06 93 VAL A N 1
ATOM 748 C CA . VAL A 1 93 ? 1.296 4.811 -1.970 1.00 91.06 93 VAL A CA 1
ATOM 749 C C . VAL A 1 93 ? 1.030 5.023 -3.460 1.00 91.06 93 VAL A C 1
ATOM 751 O O . VAL A 1 93 ? 1.941 5.421 -4.178 1.00 91.06 93 VAL A O 1
ATOM 754 N N . TRP A 1 94 ? -0.206 4.837 -3.932 1.00 86.62 94 TRP A N 1
ATOM 755 C CA . TRP A 1 94 ? -0.541 5.051 -5.347 1.00 86.62 94 TRP A CA 1
ATOM 756 C C . TRP A 1 94 ? -0.436 6.517 -5.770 1.00 86.62 94 TRP A C 1
ATOM 758 O O . TRP A 1 94 ? 0.070 6.803 -6.853 1.00 86.62 94 TRP A O 1
ATOM 768 N N . GLY A 1 95 ? -0.846 7.448 -4.906 1.00 88.81 95 GLY A N 1
ATOM 769 C CA . GLY A 1 95 ? -0.691 8.881 -5.142 1.00 88.81 95 GLY A CA 1
ATOM 770 C C . GLY A 1 95 ? 0.778 9.285 -5.263 1.00 88.81 95 GLY A C 1
ATOM 771 O O . GLY A 1 95 ? 1.153 9.980 -6.204 1.00 88.81 95 GLY A O 1
ATOM 772 N N . LEU A 1 96 ? 1.636 8.790 -4.367 1.00 91.94 96 LEU A N 1
ATOM 773 C CA . LEU A 1 96 ? 3.072 9.053 -4.415 1.00 91.94 96 LEU A CA 1
ATOM 774 C C . LEU A 1 96 ? 3.730 8.413 -5.642 1.00 91.94 96 LEU A C 1
ATOM 776 O O . LEU A 1 96 ? 4.509 9.075 -6.324 1.00 91.94 96 LEU A O 1
ATOM 780 N N . VAL A 1 97 ? 3.392 7.157 -5.953 1.00 90.00 97 VAL A N 1
ATOM 781 C CA . VAL A 1 97 ? 3.863 6.473 -7.168 1.00 90.00 97 VAL A CA 1
ATOM 782 C C . VAL A 1 97 ? 3.469 7.275 -8.406 1.00 90.00 97 VAL A C 1
ATOM 784 O O . VAL A 1 97 ? 4.324 7.531 -9.247 1.00 90.00 97 VAL A O 1
ATOM 787 N N . SER A 1 98 ? 2.222 7.748 -8.490 1.00 88.19 98 SER A N 1
ATOM 788 C CA . SER A 1 98 ? 1.742 8.564 -9.609 1.00 88.19 98 SER A CA 1
ATOM 789 C C . SER A 1 98 ? 2.473 9.903 -9.722 1.00 88.19 98 SER A C 1
ATOM 791 O O . SER A 1 98 ? 2.769 10.336 -10.835 1.00 88.19 98 SER A O 1
ATOM 793 N N . LEU A 1 99 ? 2.780 10.566 -8.602 1.00 90.62 99 LEU A N 1
ATOM 794 C CA . LEU A 1 99 ? 3.532 11.825 -8.606 1.00 90.62 99 LEU A CA 1
ATOM 795 C C . LEU A 1 99 ? 4.975 11.627 -9.075 1.00 90.62 99 LEU A C 1
ATOM 797 O O . LEU A 1 99 ? 5.465 12.384 -9.915 1.00 90.62 99 LEU A O 1
ATOM 801 N N . ILE A 1 100 ? 5.653 10.599 -8.561 1.00 92.62 100 ILE A N 1
ATOM 802 C CA . ILE A 1 100 ? 7.024 10.269 -8.964 1.00 92.62 100 ILE A CA 1
ATOM 803 C C . ILE A 1 100 ? 7.050 9.858 -10.436 1.00 92.62 100 ILE A C 1
ATOM 805 O O . ILE A 1 100 ? 7.883 10.346 -11.195 1.00 92.62 100 ILE A O 1
ATOM 809 N N . ALA A 1 101 ? 6.113 9.015 -10.863 1.00 87.69 101 ALA A N 1
ATOM 810 C CA . ALA A 1 101 ? 6.027 8.572 -12.244 1.00 87.69 101 ALA A CA 1
ATOM 811 C C . ALA A 1 101 ? 5.745 9.734 -13.206 1.00 87.69 101 ALA A C 1
ATOM 813 O O . ALA A 1 101 ? 6.439 9.867 -14.210 1.00 87.69 101 ALA A O 1
ATOM 814 N N . GLY A 1 102 ? 4.825 10.639 -12.855 1.00 87.44 102 GLY A N 1
ATOM 815 C CA . GLY A 1 102 ? 4.568 11.857 -13.627 1.00 87.44 102 GLY A CA 1
ATOM 816 C C . GLY A 1 102 ? 5.787 12.781 -13.713 1.00 87.44 102 GLY A C 1
ATOM 817 O O . GLY A 1 102 ? 6.065 13.332 -14.774 1.00 87.44 102 GLY A O 1
ATOM 818 N N . THR A 1 103 ? 6.566 12.893 -12.632 1.00 87.00 103 THR A N 1
ATOM 819 C CA . THR A 1 103 ? 7.796 13.708 -12.600 1.00 87.00 103 THR A CA 1
ATOM 820 C C . THR A 1 103 ? 8.923 13.097 -13.439 1.00 87.00 103 THR A C 1
ATOM 822 O O . THR A 1 103 ? 9.708 13.820 -14.046 1.00 87.00 103 THR A O 1
ATOM 825 N N . LEU A 1 104 ? 9.005 11.766 -13.496 1.00 88.94 104 LEU A N 1
ATOM 826 C CA . LEU A 1 104 ? 10.010 11.033 -14.271 1.00 88.94 104 LEU A CA 1
ATOM 827 C C . LEU A 1 104 ? 9.572 10.741 -15.718 1.00 88.94 104 LEU A C 1
ATOM 829 O O . LEU A 1 104 ? 10.316 10.098 -16.455 1.00 88.94 104 LEU A O 1
ATOM 833 N N . GLY A 1 105 ? 8.379 11.185 -16.133 1.00 83.12 105 GLY A N 1
ATOM 834 C CA . GLY A 1 105 ? 7.820 10.881 -17.455 1.00 83.12 105 GLY A CA 1
ATOM 835 C C . GLY A 1 105 ? 7.498 9.396 -17.660 1.00 83.12 105 GLY A C 1
ATOM 836 O O . GLY A 1 105 ? 7.395 8.929 -18.791 1.00 83.12 105 GLY A O 1
ATOM 837 N N . ILE A 1 106 ? 7.356 8.640 -16.571 1.00 78.50 106 ILE A N 1
ATOM 838 C CA . ILE A 1 106 ? 6.979 7.231 -16.582 1.00 78.50 106 ILE A CA 1
ATOM 839 C C . ILE A 1 106 ? 5.454 7.162 -16.628 1.00 78.50 106 ILE A C 1
ATOM 841 O O . ILE A 1 106 ? 4.767 7.561 -15.688 1.00 78.50 106 ILE A O 1
ATOM 845 N N . SER A 1 107 ? 4.905 6.611 -17.709 1.00 73.12 107 SER A N 1
ATOM 846 C CA . SER A 1 107 ? 3.493 6.239 -17.747 1.00 73.12 107 SER A CA 1
ATOM 847 C C . SER A 1 107 ? 3.290 5.043 -16.815 1.00 73.12 107 SER A C 1
ATOM 849 O O . SER A 1 107 ? 3.566 3.900 -17.187 1.00 73.12 107 SER A O 1
ATOM 851 N N . THR A 1 108 ? 2.834 5.292 -15.586 1.00 66.31 108 THR A N 1
ATOM 852 C CA . THR A 1 108 ? 2.306 4.212 -14.743 1.00 66.31 108 THR A CA 1
ATOM 853 C C . THR A 1 108 ? 1.045 3.750 -15.440 1.00 66.31 108 THR A C 1
ATOM 855 O O . THR A 1 108 ? 0.057 4.476 -15.438 1.00 66.31 108 THR A O 1
ATOM 858 N N . GLY A 1 109 ? 1.132 2.626 -16.153 1.00 58.56 109 GLY A N 1
ATOM 859 C CA . GLY A 1 109 ? 0.035 2.120 -16.961 1.00 58.56 109 GLY A CA 1
ATOM 860 C C . GLY A 1 109 ? -1.217 2.036 -16.106 1.00 58.56 109 GLY A C 1
ATOM 861 O O . GLY A 1 109 ? -1.304 1.190 -15.216 1.00 58.56 109 GLY A O 1
ATOM 862 N N . GLU A 1 110 ? -2.162 2.940 -16.362 1.00 57.91 110 GLU A N 1
ATOM 863 C CA . GLU A 1 110 ? -3.514 2.796 -15.865 1.00 57.91 110 GLU A CA 1
ATOM 864 C C . GLU A 1 110 ? -3.979 1.424 -16.329 1.00 57.91 110 GLU A C 1
ATOM 866 O O . GLU A 1 110 ? -3.934 1.100 -17.517 1.00 57.91 110 GLU A O 1
ATOM 871 N N . THR A 1 111 ? -4.339 0.582 -15.373 1.00 50.19 111 THR A N 1
ATOM 872 C CA . THR A 1 111 ? -4.838 -0.763 -15.616 1.00 50.19 111 THR A CA 1
ATOM 873 C C . THR A 1 111 ? -5.944 -0.726 -16.676 1.00 50.19 111 THR A C 1
ATOM 875 O O . THR A 1 111 ? -7.079 -0.355 -16.385 1.00 50.19 111 THR A O 1
ATOM 878 N N . GLY A 1 112 ? -5.596 -1.098 -17.910 1.00 53.75 112 GLY A N 1
ATOM 879 C CA . GLY A 1 112 ? -6.504 -1.585 -18.945 1.00 53.75 112 GLY A CA 1
ATOM 880 C C . GLY A 1 112 ? -7.639 -0.662 -19.391 1.00 53.75 112 GLY A C 1
ATOM 881 O O . GLY A 1 112 ? -8.766 -1.138 -19.503 1.00 53.75 112 GLY A O 1
ATOM 882 N N . ARG A 1 113 ? -7.385 0.611 -19.714 1.00 54.78 113 ARG A N 1
ATOM 883 C CA . ARG A 1 113 ? -8.354 1.404 -20.493 1.00 54.78 113 ARG A CA 1
ATOM 884 C C . ARG A 1 113 ? -7.899 1.599 -21.932 1.00 54.78 113 ARG A C 1
ATOM 886 O O . ARG A 1 113 ? -7.476 2.671 -22.344 1.00 54.78 113 ARG A O 1
ATOM 893 N N . SER A 1 114 ? -8.025 0.523 -22.701 1.00 53.69 114 SER A N 1
ATOM 894 C CA . SER A 1 114 ? -8.122 0.592 -24.156 1.00 53.69 114 SER A CA 1
ATOM 895 C C . SER A 1 114 ? -9.498 1.155 -24.498 1.00 53.69 114 SER A C 1
ATOM 897 O O . SER A 1 114 ? -10.453 0.405 -24.690 1.00 53.69 114 SER A O 1
ATOM 899 N N . TYR A 1 115 ? -9.636 2.479 -24.501 1.00 58.62 115 TYR A N 1
ATOM 900 C CA . TYR A 1 115 ? -10.792 3.083 -25.153 1.00 58.62 115 TYR A CA 1
ATOM 901 C C . TYR A 1 115 ? -10.668 2.745 -26.647 1.00 58.62 115 TYR A C 1
ATOM 903 O O . TYR A 1 115 ? -9.608 3.007 -27.219 1.00 58.62 115 TYR A O 1
ATOM 911 N N . PRO A 1 116 ? -11.666 2.097 -27.271 1.00 70.00 116 PRO A N 1
ATOM 912 C CA . PRO A 1 116 ? -11.614 1.828 -28.698 1.00 70.00 116 PRO A CA 1
ATOM 913 C C . PRO A 1 116 ? -11.544 3.162 -29.440 1.00 70.00 116 PRO A C 1
ATOM 915 O O . PRO A 1 116 ? -12.362 4.054 -29.215 1.00 70.00 116 PRO A O 1
ATOM 918 N N . GLU A 1 117 ? -10.534 3.298 -30.290 1.00 72.12 117 GLU A N 1
ATOM 919 C CA . GLU A 1 117 ? -10.331 4.477 -31.120 1.00 72.12 117 GLU A CA 1
ATOM 920 C C . GLU A 1 117 ? -11.479 4.537 -32.133 1.00 72.12 117 GLU A C 1
ATOM 922 O O . GLU A 1 117 ? -11.699 3.598 -32.903 1.00 72.12 117 GLU A O 1
ATOM 927 N N . VAL A 1 118 ? -12.293 5.593 -32.053 1.00 78.81 118 VAL A N 1
ATOM 928 C CA . VAL A 1 118 ? -13.419 5.780 -32.970 1.00 78.81 118 VAL A CA 1
ATOM 929 C C . VAL A 1 118 ? -12.829 6.086 -34.347 1.00 78.81 118 VAL A C 1
ATOM 931 O O . VAL A 1 118 ? -12.050 7.032 -34.449 1.00 78.81 118 VAL A O 1
ATOM 934 N N . PRO A 1 119 ? -13.174 5.324 -35.401 1.00 77.56 119 PRO A N 1
ATOM 935 C CA . PRO A 1 119 ? -12.693 5.610 -36.744 1.00 77.56 119 PRO A CA 1
ATOM 936 C C . PRO A 1 119 ? -13.092 7.029 -37.162 1.00 77.56 119 PRO A C 1
ATOM 938 O O . PRO A 1 119 ? -14.281 7.355 -37.198 1.00 77.56 119 PRO A O 1
ATOM 941 N N . GLU A 1 120 ? -12.106 7.872 -37.467 1.00 77.38 120 GLU A N 1
ATOM 942 C CA . GLU A 1 120 ? -12.345 9.195 -38.039 1.00 77.38 120 GLU A CA 1
ATOM 943 C C . GLU A 1 120 ? -13.009 9.033 -39.413 1.00 77.38 120 GLU A C 1
ATOM 945 O O . GLU A 1 120 ? -12.485 8.361 -40.305 1.00 77.38 120 GLU A O 1
ATOM 950 N N . ILE A 1 121 ? -14.196 9.621 -39.576 1.00 77.12 121 ILE A N 1
ATOM 951 C CA . ILE A 1 121 ? -14.916 9.628 -40.850 1.00 77.12 121 ILE A CA 1
ATOM 952 C C . ILE A 1 121 ? -14.354 10.795 -41.672 1.00 77.12 121 ILE A C 1
ATOM 954 O O . ILE A 1 121 ? -14.452 11.935 -41.210 1.00 77.12 121 ILE A O 1
ATOM 958 N N . PRO A 1 122 ? -13.771 10.559 -42.860 1.00 72.12 122 PRO A N 1
ATOM 959 C CA . PRO A 1 122 ? -13.316 11.649 -43.710 1.00 72.12 122 PRO A CA 1
ATOM 960 C C . PRO A 1 122 ? -14.514 12.502 -44.151 1.00 72.12 122 PRO A C 1
ATOM 962 O O . PRO A 1 122 ? -15.524 11.967 -44.614 1.00 72.12 122 PRO A O 1
ATOM 965 N N . SER A 1 123 ? -14.382 13.817 -43.951 1.00 75.00 123 SER A N 1
ATOM 966 C CA . SER A 1 123 ? -15.340 14.865 -44.330 1.00 75.00 123 SER A CA 1
ATOM 967 C C . SER A 1 123 ? -15.493 15.016 -45.837 1.00 75.00 123 SER A C 1
ATOM 969 O O . SER A 1 123 ? -14.430 15.115 -46.497 1.00 75.00 123 SER A O 1
#

Foldseek 3Di:
DPDPVVVVVVVVVCVVCVVVVVVVPPCVVVVVVVVVVCVVVVVVVVVVVVVLVVVLVVLVVQCVVCVVPPVSNVVSVVVNVVNVVVVVVVVVVVVVVVVVCVVVVHCPDDPDPPPPDDDDDDD